Protein AF-A0AA50QVB7-F1 (afdb_monomer)

Nearest PDB structures (foldseek):
  7dhg-assembly1_C  TM=9.894E-01  e=3.846E-04  Homo sapiens
  7kdt-assembly1_A  TM=9.264E-01  e=2.521E-04  Homo sapiens
  3t5x-assembly1_A  TM=9.435E-01  e=8.684E-01  Homo sapiens
  4gq2-assembly1_M  TM=9.108E-01  e=2.021E+00  Schizosaccharomyces pombe
  1hz4-assembly1_A  TM=6.888E-01  e=5.306E+00  Escherichia coli

Radius of gyration: 20.95 Å; Cα contacts (8 Å, |Δi|>4): 67; chains: 1; bounding box: 45×68×35 Å

Secondary structure (DSSP, 8-state):
--------HHHHHHHHHHHHS-THHHHHHHHHHHH----------SSHHHHHHHHHHHHHHHHHHHHTT-HHHHHHHHHHHHHHS-TT-HHHHHHHHHHHHHHHHHH-

Solvent-accessible surface area (backbone atoms only — not comparable to full-atom values): 6256 Å² total; per-residue (Å²): 133,90,88,86,80,96,71,72,60,64,64,53,51,56,54,49,49,68,70,67,53,60,78,61,67,59,52,55,52,53,49,51,63,68,62,63,64,82,74,85,74,85,91,75,83,73,74,54,48,62,32,42,52,49,14,50,51,28,39,54,50,15,53,51,28,46,75,69,68,39,25,74,59,14,36,51,28,22,50,54,16,48,71,39,37,60,83,92,42,59,70,59,45,51,49,36,53,51,54,33,52,51,28,57,64,72,68,108

Structure (mmCIF, N/CA/C/O backbone):
data_AF-A0AA50QVB7-F1
#
_entry.id   AF-A0AA50QVB7-F1
#
loop_
_atom_site.group_PDB
_atom_site.id
_atom_site.type_symbol
_atom_site.label_atom_id
_atom_site.label_alt_id
_atom_site.label_comp_id
_atom_site.label_asym_id
_atom_site.label_entity_id
_atom_site.label_seq_id
_atom_site.pdbx_PDB_ins_code
_atom_site.Cartn_x
_atom_site.Cartn_y
_atom_site.Cartn_z
_atom_site.occupancy
_atom_site.B_iso_or_equiv
_atom_site.auth_seq_id
_atom_site.auth_comp_id
_atom_site.auth_asym_id
_atom_site.auth_atom_id
_atom_site.pdbx_PDB_model_num
ATOM 1 N N . HIS A 1 1 ? -29.875 58.323 10.526 1.00 41.09 1 HIS A N 1
ATOM 2 C CA . HIS A 1 1 ? -30.174 57.085 9.776 1.00 41.09 1 HIS A CA 1
ATOM 3 C C . HIS A 1 1 ? -28.888 56.672 9.066 1.00 41.09 1 HIS A C 1
ATOM 5 O O . HIS A 1 1 ? -28.518 57.326 8.108 1.00 41.09 1 HIS A O 1
ATOM 11 N N . LEU A 1 2 ? -27.989 55.889 9.676 1.00 56.59 2 LEU A N 1
ATOM 12 C CA . LEU A 1 2 ? -28.042 54.426 9.856 1.00 56.59 2 LEU A CA 1
ATOM 13 C C . LEU A 1 2 ? -28.575 53.713 8.612 1.00 56.59 2 LEU A C 1
ATOM 15 O O . LEU A 1 2 ? -29.785 53.713 8.439 1.00 56.59 2 LEU A O 1
ATOM 19 N N . LEU A 1 3 ? -27.684 53.139 7.793 1.00 52.69 3 LEU A N 1
ATOM 20 C CA . LEU A 1 3 ? -27.840 51.852 7.093 1.00 52.69 3 LEU A CA 1
ATOM 21 C C . LEU A 1 3 ? -26.698 51.662 6.078 1.00 52.69 3 LEU A C 1
ATOM 23 O O . LEU A 1 3 ? -26.585 52.403 5.109 1.00 52.69 3 LEU A O 1
ATOM 27 N N . GLY A 1 4 ? -25.867 50.646 6.312 1.00 50.88 4 GLY A N 1
ATOM 28 C CA . GLY A 1 4 ? -24.828 50.172 5.392 1.00 50.88 4 GLY A CA 1
ATOM 29 C C . GLY A 1 4 ? -23.601 49.697 6.175 1.00 50.88 4 GLY A C 1
ATOM 30 O O . GLY A 1 4 ? -22.980 50.495 6.857 1.00 50.88 4 GLY A O 1
ATOM 31 N N . ALA A 1 5 ? -23.190 48.432 6.183 1.00 54.06 5 ALA A N 1
ATOM 32 C CA . ALA A 1 5 ? -23.658 47.251 5.471 1.00 54.06 5 ALA A CA 1
ATOM 33 C C . ALA A 1 5 ? -23.246 45.992 6.275 1.00 54.06 5 ALA A C 1
ATOM 35 O O . ALA A 1 5 ? -22.122 45.945 6.783 1.00 54.06 5 ALA A O 1
ATOM 36 N N . PRO A 1 6 ? -24.095 44.955 6.400 1.00 58.56 6 PRO A N 1
ATOM 37 C CA . PRO A 1 6 ? -23.728 43.701 7.050 1.00 58.56 6 PRO A CA 1
ATOM 38 C C . PRO A 1 6 ? -23.074 42.758 6.030 1.00 58.56 6 PRO A C 1
ATOM 40 O O . PRO A 1 6 ? -23.745 41.923 5.437 1.00 58.56 6 PRO A O 1
ATOM 43 N N . LEU A 1 7 ? -21.766 42.887 5.791 1.00 54.50 7 LEU A N 1
ATOM 44 C CA . LEU A 1 7 ? -21.039 42.004 4.856 1.00 54.50 7 LEU A CA 1
ATOM 45 C C . LEU A 1 7 ? -19.695 41.485 5.403 1.00 54.50 7 LEU A C 1
ATOM 47 O O . LEU A 1 7 ? -18.861 40.998 4.649 1.00 54.50 7 LEU A O 1
ATOM 51 N N . ALA A 1 8 ? -19.483 41.519 6.722 1.00 58.09 8 ALA A N 1
ATOM 52 C CA . ALA A 1 8 ? -18.242 41.030 7.340 1.00 58.09 8 ALA A CA 1
ATOM 53 C C . ALA A 1 8 ? -18.255 39.531 7.722 1.00 58.09 8 ALA A C 1
ATOM 55 O O . ALA A 1 8 ? -17.251 39.011 8.202 1.00 58.09 8 ALA A O 1
ATOM 56 N N . ILE A 1 9 ? -19.363 38.809 7.510 1.00 60.72 9 ILE A N 1
ATOM 57 C CA . ILE A 1 9 ? -19.484 37.401 7.941 1.00 60.72 9 ILE A CA 1
ATOM 58 C C . ILE A 1 9 ? -18.826 36.436 6.935 1.00 60.72 9 ILE A C 1
ATOM 60 O O . ILE A 1 9 ? -18.277 35.408 7.328 1.00 60.72 9 ILE A O 1
ATOM 64 N N . GLY A 1 10 ? -18.801 36.784 5.642 1.00 61.47 10 GLY A N 1
ATOM 65 C CA . GLY A 1 10 ? -18.295 35.896 4.586 1.00 61.47 10 GLY A CA 1
ATOM 66 C C . GLY A 1 10 ? -16.799 35.580 4.699 1.00 61.47 10 GLY A C 1
ATOM 6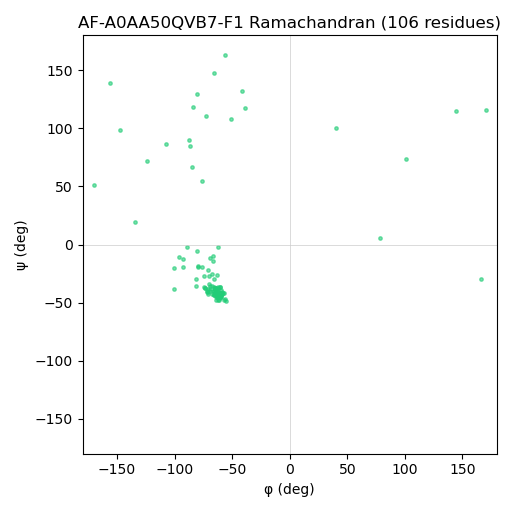7 O O . GLY A 1 10 ? -16.400 34.426 4.550 1.00 61.47 10 GLY A O 1
ATOM 68 N N . LEU A 1 11 ? -15.972 36.578 5.030 1.00 64.31 11 LEU A N 1
ATOM 69 C CA . LEU A 1 11 ? -14.525 36.389 5.204 1.00 64.31 11 LEU A CA 1
ATOM 70 C C . LEU A 1 11 ? -14.197 35.595 6.477 1.00 64.31 11 LEU A C 1
ATOM 72 O O . LEU A 1 11 ? -13.324 34.729 6.450 1.00 64.31 11 LEU A O 1
ATOM 76 N N . GLY A 1 12 ? -14.936 35.830 7.567 1.00 62.56 12 GLY A N 1
ATOM 77 C CA . GLY A 1 12 ? -14.795 35.061 8.806 1.00 62.56 12 GLY A CA 1
ATOM 78 C C . GLY A 1 12 ? -15.167 33.588 8.622 1.00 62.56 12 GLY A C 1
ATOM 79 O O . GLY A 1 12 ? -14.449 32.711 9.095 1.00 62.56 12 GLY A O 1
ATOM 80 N N . TYR A 1 13 ? -16.231 33.303 7.866 1.00 65.62 13 TYR A N 1
ATOM 81 C CA . TYR A 1 13 ? -16.634 31.934 7.534 1.00 65.62 13 TYR A CA 1
ATOM 82 C C . TYR A 1 13 ? -15.605 31.223 6.643 1.00 65.62 13 TYR A C 1
ATOM 84 O O . TYR A 1 13 ? -15.291 30.058 6.881 1.00 65.62 13 TYR A O 1
ATOM 92 N N . LEU A 1 14 ? -15.013 31.924 5.666 1.00 64.19 14 LEU A N 1
ATOM 93 C CA . LEU A 1 14 ? -13.945 31.364 4.830 1.00 64.19 14 LEU A CA 1
ATOM 94 C C . LEU A 1 14 ? -12.685 31.042 5.655 1.00 64.19 14 LEU A C 1
ATOM 96 O O . LEU A 1 14 ? -12.049 30.011 5.440 1.00 64.19 14 LEU A O 1
ATOM 100 N N . TYR A 1 15 ? -12.363 31.893 6.635 1.00 64.12 15 TYR A N 1
ATOM 101 C CA . TYR A 1 15 ? -11.239 31.699 7.551 1.00 64.12 15 TYR A CA 1
ATOM 102 C C . TYR A 1 15 ? -11.483 30.558 8.555 1.00 64.12 15 TYR A C 1
ATOM 104 O O . TYR A 1 15 ? -10.583 29.751 8.790 1.00 64.12 15 TYR A O 1
ATOM 112 N N . LEU A 1 16 ? -12.700 30.428 9.104 1.00 66.12 16 LEU A N 1
ATOM 113 C CA . LEU A 1 16 ? -13.057 29.303 9.978 1.00 66.12 16 LEU A CA 1
ATOM 114 C C . LEU A 1 16 ? -13.145 27.975 9.218 1.00 66.12 16 LEU A C 1
ATOM 116 O O . LEU A 1 16 ? -12.685 26.964 9.744 1.00 66.12 16 LEU A O 1
ATOM 120 N N . ARG A 1 17 ? -13.664 27.961 7.982 1.00 60.81 17 ARG A N 1
ATOM 121 C CA . ARG A 1 17 ? -13.691 26.749 7.146 1.00 60.81 17 ARG A CA 1
ATOM 122 C C . ARG A 1 17 ? -12.282 26.214 6.905 1.00 60.81 17 ARG A C 1
ATOM 124 O O . ARG A 1 17 ? -12.050 25.026 7.061 1.00 60.81 17 ARG A O 1
ATOM 131 N N . ASN A 1 18 ? -11.319 27.098 6.657 1.00 58.44 18 ASN A N 1
ATOM 132 C CA . ASN A 1 18 ? -9.916 26.722 6.484 1.00 58.44 18 ASN A CA 1
ATOM 133 C C . ASN A 1 18 ? -9.233 26.227 7.784 1.00 58.44 18 ASN A C 1
AT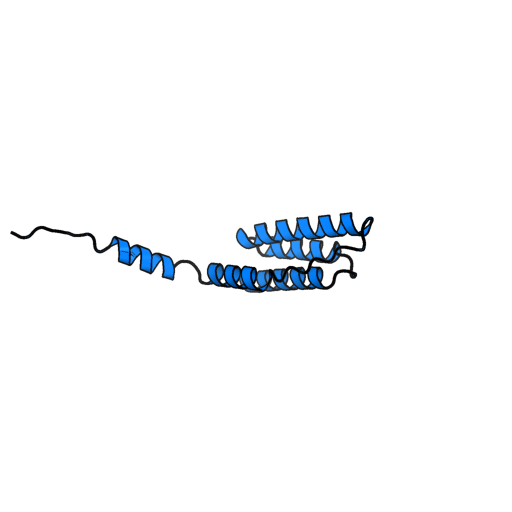OM 135 O O . ASN A 1 18 ? -8.123 25.705 7.718 1.00 58.44 18 ASN A O 1
ATOM 139 N N . ARG A 1 19 ? -9.861 26.402 8.961 1.00 54.31 19 ARG A N 1
ATOM 140 C CA . ARG A 1 19 ? -9.387 25.874 10.258 1.00 54.31 19 ARG A CA 1
ATOM 141 C C . ARG A 1 19 ? -10.116 24.591 10.688 1.00 54.31 19 ARG A C 1
ATOM 143 O O . ARG A 1 19 ? -9.579 23.865 11.516 1.00 54.31 19 ARG A O 1
ATOM 150 N N . PHE A 1 20 ? -11.302 24.326 10.136 1.00 49.72 20 PHE A N 1
ATOM 151 C CA . PHE A 1 20 ? -12.061 23.082 10.327 1.00 49.72 20 PHE A CA 1
ATOM 152 C C . PHE A 1 20 ? -11.790 22.027 9.252 1.00 49.72 20 PHE A C 1
ATOM 154 O O . PHE A 1 20 ? -12.188 20.883 9.425 1.00 49.72 20 PHE A O 1
ATOM 161 N N . GLU A 1 21 ? -11.130 22.391 8.152 1.00 46.47 21 GLU A N 1
ATOM 162 C CA . GLU A 1 21 ? -10.692 21.419 7.159 1.00 46.47 21 GLU A CA 1
ATOM 163 C C . GLU A 1 21 ? -9.517 20.628 7.740 1.00 46.47 21 GLU A C 1
ATOM 165 O O . GLU A 1 21 ? -8.443 21.177 8.000 1.00 46.47 21 GLU A O 1
ATOM 170 N N . ASP A 1 22 ? -9.781 19.353 8.015 1.00 45.69 22 ASP A N 1
ATOM 171 C CA . ASP A 1 22 ? -8.938 18.443 8.775 1.00 45.69 22 ASP A CA 1
ATOM 172 C C . ASP A 1 22 ? -7.442 18.577 8.425 1.00 45.69 22 ASP A C 1
ATOM 174 O O . ASP A 1 22 ? -7.063 18.532 7.243 1.00 45.69 22 ASP A O 1
ATOM 178 N N . PRO A 1 23 ? -6.548 18.674 9.431 1.00 44.84 23 PRO A N 1
ATOM 179 C CA . PRO A 1 23 ? -5.104 18.844 9.236 1.00 44.84 23 PRO A CA 1
ATOM 180 C C . PRO A 1 23 ? -4.424 17.676 8.493 1.00 44.84 23 PRO A C 1
ATOM 182 O O . PRO A 1 23 ? -3.229 17.735 8.195 1.00 44.84 23 PRO A O 1
ATOM 185 N N . GLU A 1 24 ? -5.167 16.627 8.143 1.00 47.81 24 GLU A N 1
ATOM 186 C CA . GLU A 1 24 ? -4.690 15.501 7.348 1.00 47.81 24 GLU A CA 1
ATOM 187 C C . GLU A 1 24 ? -4.517 15.816 5.865 1.00 47.81 24 GLU A C 1
ATOM 189 O O . GLU A 1 24 ? -3.542 15.358 5.269 1.00 47.81 24 GLU A O 1
ATOM 194 N N . LYS A 1 25 ? -5.397 16.633 5.263 1.00 46.31 25 LYS A N 1
ATOM 195 C CA . LYS A 1 25 ? -5.355 16.902 3.811 1.00 46.31 25 LYS A CA 1
ATOM 196 C C . LYS A 1 25 ? -4.149 17.745 3.389 1.00 46.31 25 LYS A C 1
ATOM 198 O O . LYS A 1 25 ? -3.667 17.607 2.266 1.00 46.31 25 LYS A O 1
ATOM 203 N N . LYS A 1 26 ? -3.611 18.578 4.287 1.00 43.25 26 LYS A N 1
ATOM 204 C CA . LYS A 1 26 ? -2.437 19.420 3.998 1.00 43.25 26 LYS A CA 1
ATOM 205 C C . LYS A 1 26 ? -1.111 18.666 4.131 1.00 43.25 26 LYS A C 1
ATOM 207 O O . LYS A 1 26 ? -0.219 18.880 3.314 1.00 43.25 26 LYS A O 1
ATOM 212 N N . LYS A 1 27 ? -0.997 17.730 5.083 1.00 42.25 27 LYS A N 1
ATOM 213 C CA . LYS A 1 27 ? 0.206 16.888 5.221 1.00 42.25 27 LYS A CA 1
ATOM 214 C C . LYS A 1 27 ? 0.357 15.903 4.065 1.00 42.25 27 LYS A C 1
ATOM 216 O O . LYS A 1 27 ? 1.460 15.749 3.554 1.00 42.25 27 LYS A O 1
ATOM 221 N N . VAL A 1 28 ? -0.733 15.298 3.586 1.00 46.81 28 VAL A N 1
ATOM 222 C CA . VAL A 1 28 ? -0.662 14.406 2.413 1.00 46.81 28 VAL A CA 1
ATOM 223 C C . VAL A 1 28 ? -0.271 15.143 1.134 1.00 46.81 28 VAL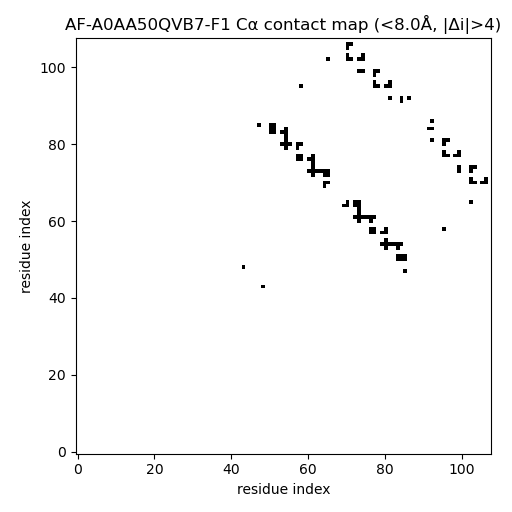 A C 1
ATOM 225 O O . VAL A 1 28 ? 0.380 14.538 0.295 1.00 46.81 28 VAL A O 1
ATOM 228 N N . ALA A 1 29 ? -0.596 16.433 0.984 1.00 45.88 29 ALA A N 1
ATOM 229 C CA . ALA A 1 29 ? -0.183 17.234 -0.171 1.00 45.88 29 ALA A CA 1
ATOM 230 C C . ALA A 1 29 ? 1.313 17.600 -0.136 1.00 45.88 29 ALA A C 1
ATOM 232 O O . ALA A 1 29 ? 1.978 17.554 -1.169 1.00 45.88 29 ALA A O 1
ATOM 233 N N . GLU A 1 30 ? 1.861 17.888 1.048 1.00 47.19 30 GLU A N 1
ATOM 234 C CA . GLU A 1 30 ? 3.293 18.156 1.220 1.00 47.19 30 GLU A CA 1
ATOM 235 C C . GLU A 1 30 ? 4.138 16.870 1.124 1.00 47.19 30 GLU A C 1
ATOM 237 O O . GLU A 1 30 ? 5.185 16.876 0.478 1.00 47.19 30 GLU A O 1
ATOM 242 N N . LEU A 1 31 ? 3.648 15.731 1.641 1.00 48.00 31 LEU A N 1
ATOM 243 C CA . LEU A 1 31 ? 4.264 14.420 1.385 1.00 48.00 31 LEU A CA 1
ATOM 244 C C . LEU A 1 31 ? 4.164 14.017 -0.093 1.00 48.00 31 LEU A C 1
ATOM 246 O O . LEU A 1 31 ? 5.118 13.464 -0.627 1.00 48.00 31 LEU A O 1
ATOM 250 N N . LYS A 1 32 ? 3.068 14.341 -0.795 1.00 49.03 32 LYS A N 1
ATOM 251 C CA . LYS A 1 32 ? 2.978 14.113 -2.248 1.00 49.03 32 LYS A CA 1
ATOM 252 C C . LYS A 1 32 ? 4.024 14.928 -3.006 1.00 49.03 32 LYS A C 1
ATOM 254 O O . LYS A 1 32 ? 4.617 14.397 -3.931 1.00 49.03 32 LYS A O 1
ATOM 259 N N . ALA A 1 33 ? 4.273 16.172 -2.594 1.00 44.12 33 ALA A N 1
ATOM 260 C CA . ALA A 1 33 ? 5.268 17.046 -3.216 1.00 44.12 33 ALA A CA 1
ATOM 261 C C . ALA A 1 33 ? 6.719 16.659 -2.873 1.00 44.12 33 ALA A C 1
ATOM 263 O O . ALA A 1 33 ? 7.624 16.921 -3.660 1.00 44.12 33 ALA A O 1
ATOM 264 N N . LYS A 1 34 ? 6.951 16.019 -1.718 1.00 44.34 34 LYS A N 1
ATOM 265 C CA . LYS A 1 34 ? 8.287 15.575 -1.290 1.00 44.34 34 LYS A CA 1
ATOM 266 C C . LYS A 1 34 ? 8.625 14.133 -1.693 1.00 44.34 34 LYS A C 1
ATOM 268 O O . LYS A 1 34 ? 9.800 13.791 -1.744 1.00 44.34 34 LYS A O 1
ATOM 273 N N . THR A 1 35 ? 7.628 13.306 -2.015 1.00 47.28 35 THR A N 1
ATOM 274 C CA . THR A 1 35 ? 7.809 11.930 -2.521 1.00 47.28 35 THR A CA 1
ATOM 275 C C . THR A 1 35 ? 7.760 11.850 -4.052 1.00 47.28 35 THR A C 1
ATOM 277 O O . THR A 1 35 ? 8.183 10.848 -4.619 1.00 47.28 35 THR A O 1
ATOM 280 N N . THR A 1 36 ? 7.365 12.916 -4.758 1.00 42.97 36 THR A N 1
ATOM 281 C CA . THR A 1 36 ? 7.670 13.093 -6.192 1.00 42.97 36 THR A CA 1
ATOM 282 C C . THR A 1 36 ? 9.129 13.508 -6.388 1.00 42.97 36 THR A C 1
ATOM 284 O O . THR A 1 36 ? 9.427 14.533 -6.994 1.00 42.97 36 THR A O 1
ATOM 287 N N . ILE A 1 37 ? 10.055 12.718 -5.848 1.00 45.19 37 ILE A N 1
ATOM 288 C CA . ILE A 1 37 ? 11.384 12.604 -6.435 1.00 45.19 37 ILE A CA 1
ATOM 289 C C . ILE A 1 37 ? 11.211 11.489 -7.454 1.00 45.19 37 ILE A C 1
ATOM 291 O O . ILE A 1 37 ? 11.277 10.308 -7.119 1.00 45.19 37 ILE A O 1
ATOM 295 N N . SER A 1 38 ? 10.844 11.885 -8.670 1.00 50.06 38 SER A N 1
ATOM 296 C CA . SER A 1 38 ? 10.853 11.017 -9.837 1.00 50.06 38 SER A CA 1
ATOM 297 C C . SER A 1 38 ? 12.226 10.360 -9.929 1.00 50.06 38 SER A C 1
ATOM 299 O O . SER A 1 38 ? 13.219 11.021 -10.220 1.00 50.06 38 SER A O 1
ATOM 301 N N . LEU A 1 39 ? 12.280 9.070 -9.624 1.00 47.44 39 LEU A N 1
ATOM 302 C CA . LEU A 1 39 ? 13.325 8.190 -10.110 1.00 47.44 39 LEU A CA 1
ATOM 303 C C . LEU A 1 39 ? 12.661 7.300 -11.151 1.00 47.44 39 LEU A C 1
ATOM 305 O O . LEU A 1 39 ? 12.135 6.228 -10.856 1.00 47.44 39 LEU A O 1
ATOM 309 N N . ASP A 1 40 ? 12.637 7.834 -12.369 1.00 55.47 40 ASP A N 1
ATOM 310 C CA . ASP A 1 40 ? 12.793 7.061 -13.587 1.00 55.47 40 ASP A CA 1
ATOM 311 C C . ASP A 1 40 ? 13.853 5.978 -13.354 1.00 55.47 40 ASP A C 1
ATOM 313 O O . ASP A 1 40 ? 15.010 6.284 -13.067 1.00 55.47 40 ASP A O 1
ATOM 317 N N . ASN A 1 41 ? 13.461 4.712 -13.454 1.00 51.28 41 ASN A N 1
ATOM 318 C CA . ASN A 1 41 ? 14.390 3.688 -13.897 1.00 51.28 41 ASN A CA 1
ATOM 319 C C . ASN A 1 41 ? 13.601 2.628 -14.666 1.00 51.28 41 ASN A C 1
ATOM 321 O O . ASN A 1 41 ? 12.906 1.775 -14.102 1.00 51.28 41 ASN A O 1
ATOM 325 N N . GLU A 1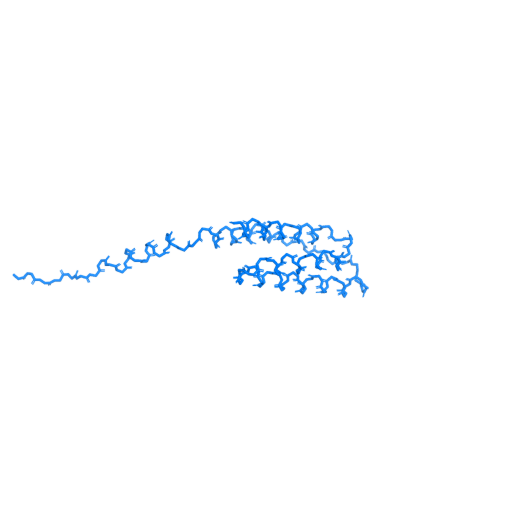 42 ? 13.663 2.786 -15.985 1.00 57.66 42 GL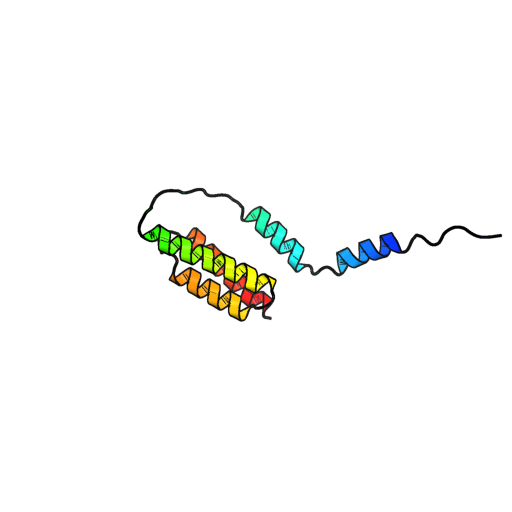U A N 1
ATOM 326 C CA . GLU A 1 42 ? 13.498 1.713 -16.953 1.00 57.66 42 GLU A CA 1
ATOM 327 C C . GLU A 1 42 ? 14.523 0.596 -16.660 1.00 57.66 42 GLU A C 1
ATOM 329 O O . GLU A 1 42 ? 15.512 0.838 -15.971 1.00 57.66 42 GLU A O 1
ATOM 334 N N . ASP A 1 43 ? 14.296 -0.595 -17.223 1.00 47.16 43 ASP A N 1
ATOM 335 C CA . ASP A 1 43 ? 15.230 -1.741 -17.276 1.00 47.16 43 ASP A CA 1
ATOM 336 C C . ASP A 1 43 ? 15.012 -2.886 -16.260 1.00 47.16 43 ASP A C 1
ATOM 338 O O . ASP A 1 43 ? 15.761 -3.066 -15.310 1.00 47.16 43 ASP A O 1
ATOM 342 N N . SER A 1 44 ? 13.964 -3.695 -16.476 1.00 46.69 44 SER A N 1
ATOM 343 C CA . SER A 1 44 ? 13.995 -5.171 -16.304 1.00 46.69 44 SER A CA 1
ATOM 344 C C . SER A 1 44 ? 12.695 -5.768 -16.873 1.00 46.69 44 SER A C 1
ATOM 346 O O . SER A 1 44 ? 11.901 -6.431 -16.202 1.00 46.69 44 SER A O 1
ATOM 348 N N . ALA A 1 45 ? 12.387 -5.385 -18.112 1.00 52.78 45 ALA A N 1
ATOM 349 C CA . ALA A 1 45 ? 11.086 -5.526 -18.754 1.00 52.78 45 ALA A CA 1
ATOM 350 C C . ALA A 1 45 ? 10.889 -6.920 -19.377 1.00 52.78 45 ALA A C 1
ATOM 352 O O . ALA A 1 45 ? 11.629 -7.312 -20.278 1.00 52.78 45 ALA A O 1
ATOM 353 N N . LYS A 1 46 ? 9.881 -7.664 -18.897 1.00 48.56 46 LYS A N 1
ATOM 354 C CA . LYS A 1 46 ? 8.851 -8.355 -19.719 1.00 48.56 46 LYS A CA 1
ATOM 355 C C . LYS A 1 46 ? 8.035 -9.384 -18.933 1.00 48.56 46 LYS A C 1
ATOM 357 O O . LYS A 1 46 ? 6.872 -9.592 -19.254 1.00 48.56 46 LYS A O 1
ATOM 362 N N . ALA A 1 47 ? 8.598 -10.009 -17.897 1.00 50.59 47 ALA A N 1
ATOM 363 C CA . ALA A 1 47 ? 7.853 -10.921 -17.009 1.00 50.59 47 ALA A CA 1
ATOM 364 C C . ALA A 1 47 ? 7.451 -10.242 -15.689 1.00 50.59 47 ALA A C 1
ATOM 366 O O . ALA A 1 47 ? 6.333 -10.410 -15.204 1.00 50.59 47 ALA A O 1
ATOM 367 N N . SER A 1 48 ? 8.344 -9.408 -15.152 1.00 56.00 48 SER A N 1
ATOM 368 C CA . SER A 1 48 ? 8.106 -8.558 -13.980 1.00 56.00 48 SER A CA 1
ATOM 369 C C . SER A 1 48 ? 7.074 -7.460 -14.261 1.00 56.00 48 SER A C 1
ATOM 371 O O . SER A 1 48 ? 6.386 -7.017 -13.354 1.00 56.00 48 SER A O 1
ATOM 373 N N . GLU A 1 49 ? 6.918 -7.056 -15.520 1.00 62.28 49 GLU A N 1
ATOM 374 C CA . GLU A 1 49 ? 6.105 -5.911 -15.932 1.00 62.28 49 GLU A CA 1
ATOM 375 C C . GLU A 1 49 ? 4.612 -6.121 -15.646 1.00 62.28 49 GLU A C 1
ATOM 377 O O . GLU A 1 49 ? 3.941 -5.219 -15.153 1.00 62.28 49 GLU A O 1
ATOM 382 N N . SER A 1 50 ? 4.106 -7.349 -15.822 1.00 73.62 50 SER A N 1
ATOM 383 C CA . SER A 1 50 ? 2.732 -7.695 -15.435 1.00 73.62 50 SER A CA 1
ATOM 384 C C . SER A 1 50 ? 2.532 -7.715 -13.916 1.00 73.62 50 SER A C 1
ATOM 386 O O . SER A 1 50 ? 1.453 -7.357 -13.439 1.00 73.62 50 SER A O 1
ATOM 388 N N . ALA A 1 51 ? 3.544 -8.142 -13.159 1.00 81.44 51 ALA A N 1
ATOM 389 C CA . ALA A 1 51 ? 3.494 -8.183 -11.700 1.00 81.44 51 ALA A CA 1
ATOM 390 C C . ALA A 1 51 ? 3.566 -6.763 -11.110 1.00 81.44 51 ALA A C 1
ATOM 392 O O . ALA A 1 51 ? 2.787 -6.412 -10.225 1.00 81.44 51 ALA A O 1
ATOM 393 N N . ILE A 1 52 ? 4.415 -5.913 -11.691 1.00 82.06 52 ILE A N 1
ATOM 394 C CA . ILE A 1 52 ? 4.545 -4.492 -11.361 1.00 82.06 52 ILE A CA 1
ATOM 395 C C . ILE A 1 52 ? 3.253 -3.743 -11.698 1.00 82.06 52 ILE A C 1
ATOM 397 O O . ILE A 1 52 ? 2.737 -3.022 -10.848 1.00 82.06 52 ILE A O 1
ATOM 401 N N . ASP A 1 53 ? 2.680 -3.940 -12.888 1.00 85.19 53 ASP A N 1
ATOM 402 C CA . ASP A 1 53 ? 1.393 -3.338 -13.259 1.00 85.19 53 ASP A CA 1
ATOM 403 C C . ASP A 1 53 ? 0.279 -3.752 -12.284 1.00 85.19 53 ASP A C 1
ATOM 405 O O . ASP A 1 53 ? -0.496 -2.911 -11.817 1.00 85.19 53 ASP A O 1
ATOM 409 N N . ARG A 1 54 ? 0.242 -5.031 -11.887 1.00 87.50 54 ARG A N 1
ATOM 410 C CA . ARG A 1 54 ? -0.695 -5.519 -10.869 1.00 87.50 54 ARG A CA 1
ATOM 411 C C . ARG A 1 54 ? -0.471 -4.835 -9.516 1.00 87.50 54 ARG A C 1
ATOM 413 O O . ARG A 1 54 ? -1.438 -4.339 -8.938 1.00 87.50 54 ARG A O 1
ATOM 420 N N . ALA A 1 55 ? 0.769 -4.751 -9.038 1.00 87.62 55 ALA A N 1
ATOM 421 C CA . ALA A 1 55 ? 1.108 -4.082 -7.783 1.00 87.62 55 ALA A CA 1
ATOM 422 C C . ALA A 1 55 ? 0.732 -2.587 -7.806 1.00 87.62 55 ALA A C 1
ATOM 424 O O . ALA A 1 55 ? 0.140 -2.069 -6.858 1.00 87.62 55 ALA A O 1
ATOM 425 N N . MET A 1 56 ? 0.977 -1.896 -8.921 1.00 85.69 56 MET A N 1
ATOM 426 C CA . MET A 1 56 ? 0.614 -0.488 -9.105 1.00 85.69 56 MET A CA 1
ATOM 427 C C . MET A 1 56 ? -0.902 -0.271 -9.138 1.00 85.69 56 MET A C 1
ATOM 429 O O . MET A 1 56 ? -1.404 0.682 -8.534 1.00 85.69 56 MET A O 1
ATOM 433 N N . LYS A 1 57 ? -1.657 -1.168 -9.784 1.00 89.31 57 LYS A N 1
ATOM 434 C CA . LYS A 1 57 ? -3.129 -1.148 -9.766 1.00 89.31 57 LYS A CA 1
ATOM 435 C C . LYS A 1 57 ? -3.679 -1.337 -8.356 1.00 89.31 57 LYS A C 1
ATOM 437 O O . LYS A 1 57 ? -4.574 -0.587 -7.956 1.00 89.31 57 LYS A O 1
ATOM 442 N N . LEU A 1 58 ? -3.126 -2.289 -7.603 1.00 91.19 58 LEU A N 1
ATOM 443 C CA . LEU A 1 58 ? -3.496 -2.559 -6.212 1.00 91.19 58 LEU A CA 1
ATOM 444 C C . LEU A 1 58 ? -3.181 -1.366 -5.310 1.00 91.19 58 LEU A C 1
ATOM 446 O O . LEU A 1 58 ? -4.061 -0.907 -4.588 1.00 91.19 58 LEU A O 1
ATOM 450 N N . LYS A 1 59 ? -1.995 -0.762 -5.443 1.00 87.25 59 LYS A N 1
ATOM 451 C CA . LYS A 1 59 ? -1.648 0.498 -4.769 1.00 87.25 59 LYS A CA 1
ATOM 452 C C . LYS A 1 59 ? -2.647 1.607 -5.098 1.00 87.25 59 LYS A C 1
ATOM 454 O O . LYS A 1 59 ? -3.135 2.288 -4.204 1.00 87.25 59 LYS A O 1
ATOM 459 N N . GLY A 1 60 ? -2.994 1.783 -6.372 1.00 86.62 60 GLY A 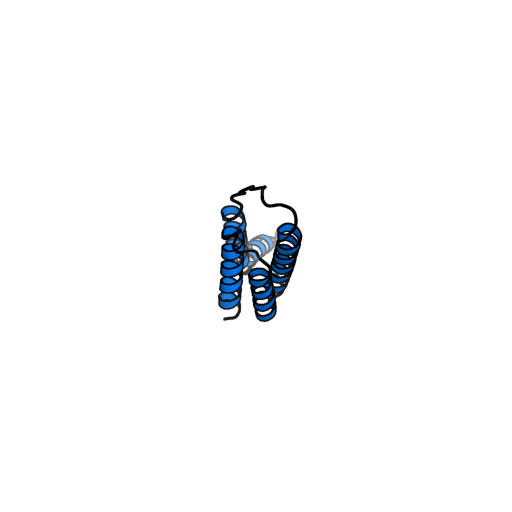N 1
ATOM 460 C CA . GLY A 1 60 ? -3.994 2.766 -6.788 1.00 86.62 60 GLY A CA 1
ATOM 461 C C . GLY A 1 60 ? -5.370 2.512 -6.162 1.00 86.62 60 GLY A C 1
ATOM 462 O O . GLY A 1 60 ? -6.048 3.458 -5.761 1.00 86.62 60 GLY A O 1
ATOM 463 N N . ALA A 1 61 ? -5.780 1.247 -6.045 1.00 91.19 61 ALA A N 1
ATOM 464 C CA . ALA A 1 61 ? -7.002 0.859 -5.348 1.00 91.19 61 ALA A CA 1
ATOM 465 C C . ALA A 1 61 ? -6.915 1.121 -3.834 1.00 91.19 61 ALA A C 1
ATOM 467 O O . ALA A 1 61 ? -7.859 1.674 -3.272 1.00 91.19 61 ALA A O 1
ATOM 468 N N . GLY A 1 62 ? -5.780 0.808 -3.203 1.00 91.81 62 GLY A N 1
ATOM 469 C CA . GLY A 1 62 ? -5.502 1.084 -1.793 1.00 91.81 62 GLY A CA 1
ATOM 470 C C . GLY A 1 62 ? -5.561 2.577 -1.479 1.00 91.81 62 GLY A C 1
ATOM 471 O O . GLY A 1 62 ? -6.229 2.974 -0.530 1.00 91.81 62 GLY A O 1
ATOM 472 N N . ASN A 1 63 ? -4.985 3.424 -2.337 1.00 87.88 63 ASN A N 1
ATOM 473 C CA . ASN A 1 63 ? -5.079 4.879 -2.207 1.00 87.88 63 ASN A CA 1
ATOM 474 C C . ASN A 1 63 ? -6.539 5.361 -2.266 1.00 87.88 63 ASN A C 1
ATOM 476 O O . ASN A 1 63 ? -6.930 6.237 -1.498 1.00 87.88 63 ASN A O 1
ATOM 480 N N . ARG A 1 64 ? -7.361 4.798 -3.166 1.00 91.62 64 ARG A N 1
ATOM 481 C CA . ARG A 1 64 ? -8.792 5.140 -3.242 1.00 91.62 64 ARG A CA 1
ATOM 482 C C . ARG A 1 64 ? -9.537 4.727 -1.974 1.00 91.62 64 ARG A C 1
ATOM 484 O O . ARG A 1 64 ? -10.294 5.536 -1.453 1.00 91.62 64 ARG A O 1
ATOM 491 N N . ALA A 1 65 ? -9.296 3.516 -1.471 1.00 89.44 65 ALA A N 1
ATOM 492 C CA . ALA A 1 65 ? -9.900 3.029 -0.230 1.00 89.44 65 ALA A CA 1
ATOM 493 C C . ALA A 1 65 ? -9.465 3.865 0.987 1.00 89.44 65 ALA A C 1
ATOM 495 O O . ALA A 1 65 ? -10.301 4.246 1.799 1.00 89.44 65 ALA A O 1
ATOM 496 N N . PHE A 1 66 ? -8.186 4.245 1.058 1.00 88.75 66 PHE A N 1
ATOM 497 C CA . PHE A 1 66 ? -7.652 5.124 2.099 1.00 88.75 66 PHE A CA 1
ATOM 498 C C . PHE A 1 66 ? -8.347 6.490 2.097 1.00 88.75 66 PHE A C 1
ATOM 500 O O . PHE A 1 66 ? -8.768 6.976 3.140 1.00 88.75 66 PHE A O 1
ATOM 507 N N . HIS A 1 67 ? -8.538 7.095 0.921 1.00 86.06 67 HIS A N 1
ATOM 508 C CA . HIS A 1 67 ? -9.272 8.358 0.806 1.00 86.06 67 HIS A CA 1
ATOM 509 C C . HIS A 1 67 ? -10.781 8.226 1.052 1.00 86.06 67 HIS A C 1
ATOM 511 O O . HIS A 1 67 ? -11.421 9.223 1.377 1.00 86.06 67 HIS A O 1
ATOM 517 N N . ALA A 1 68 ? -11.344 7.025 0.903 1.00 88.12 68 ALA A N 1
ATOM 518 C CA . ALA A 1 68 ? -12.732 6.725 1.244 1.00 88.12 68 ALA A CA 1
ATOM 519 C C . ALA A 1 68 ? -12.944 6.468 2.750 1.00 88.12 68 ALA A C 1
ATOM 521 O O . ALA A 1 68 ? -14.084 6.301 3.172 1.00 88.12 68 ALA A O 1
ATOM 522 N N . GLY A 1 69 ? -11.874 6.431 3.557 1.00 87.69 69 GLY A N 1
ATOM 523 C CA . GLY A 1 69 ? -11.931 6.069 4.978 1.00 87.69 69 GLY A CA 1
ATOM 524 C C . GLY A 1 69 ? -12.039 4.559 5.233 1.00 87.69 69 GLY A C 1
ATOM 525 O O . GLY A 1 69 ? -12.179 4.130 6.373 1.00 87.69 69 GLY A O 1
ATOM 526 N N . GLU A 1 70 ? -11.954 3.728 4.189 1.00 92.06 70 GLU A N 1
ATOM 527 C CA . GLU A 1 70 ? -11.965 2.264 4.285 1.00 92.06 70 GLU A CA 1
ATOM 528 C C . GLU A 1 70 ? -10.540 1.736 4.558 1.00 92.06 70 GLU A C 1
ATOM 530 O O . GLU A 1 70 ? -9.921 1.086 3.707 1.00 92.06 70 GLU A O 1
ATOM 535 N N . TYR A 1 71 ? -9.987 2.030 5.738 1.00 90.62 71 TYR A N 1
ATOM 536 C CA . TYR A 1 71 ? -8.578 1.744 6.048 1.00 90.62 71 TYR A CA 1
ATOM 537 C C . TYR A 1 71 ? -8.241 0.248 6.086 1.00 90.62 71 TYR A C 1
ATOM 539 O O . TYR A 1 71 ? -7.208 -0.150 5.553 1.00 90.62 71 TYR A O 1
ATOM 547 N N . ASP A 1 72 ? -9.114 -0.609 6.623 1.00 92.38 72 ASP A N 1
ATOM 548 C CA . ASP A 1 72 ? -8.895 -2.067 6.644 1.00 92.38 72 ASP A CA 1
ATOM 549 C C . ASP A 1 72 ? -8.804 -2.674 5.236 1.00 92.38 72 ASP A C 1
ATOM 551 O O . ASP A 1 72 ? -7.979 -3.552 4.953 1.00 92.38 72 ASP A O 1
ATOM 555 N N . LYS A 1 73 ? -9.611 -2.150 4.310 1.00 93.75 73 LYS A N 1
ATOM 556 C CA . LYS A 1 73 ? -9.570 -2.547 2.902 1.00 93.75 73 LYS A CA 1
ATOM 557 C C . LYS A 1 73 ? -8.325 -2.007 2.212 1.00 93.75 73 LYS A C 1
ATOM 559 O O . LYS A 1 73 ? -7.697 -2.730 1.444 1.00 93.75 73 LYS A O 1
ATOM 564 N N . ALA A 1 74 ? -7.934 -0.768 2.512 1.00 92.62 74 ALA A N 1
ATOM 565 C CA . ALA A 1 74 ? -6.694 -0.190 2.008 1.00 92.62 74 ALA A CA 1
ATOM 566 C C . ALA A 1 74 ? -5.469 -1.013 2.443 1.00 92.62 74 ALA A C 1
ATOM 568 O O . ALA A 1 74 ? -4.625 -1.327 1.608 1.00 92.62 74 ALA A O 1
ATOM 569 N N . ILE A 1 75 ? -5.408 -1.435 3.711 1.00 93.62 75 ILE A N 1
ATOM 570 C CA . ILE A 1 75 ? -4.350 -2.306 4.251 1.00 93.62 75 ILE A CA 1
ATOM 571 C C . ILE A 1 75 ? -4.264 -3.614 3.467 1.00 93.62 75 ILE A C 1
ATOM 573 O O . ILE A 1 75 ? -3.170 -4.014 3.070 1.00 93.62 75 ILE A O 1
ATOM 577 N N . SER A 1 76 ? -5.408 -4.257 3.223 1.00 95.19 76 SER A N 1
ATOM 578 C CA . SER A 1 76 ? -5.473 -5.513 2.468 1.00 95.19 76 SER A CA 1
ATOM 579 C C . SER A 1 76 ? -4.932 -5.331 1.046 1.00 95.19 76 SER A C 1
ATOM 581 O O . SER A 1 76 ? -4.042 -6.065 0.628 1.00 95.19 76 SER A O 1
ATOM 583 N N . LEU A 1 77 ? -5.352 -4.265 0.358 1.00 94.19 77 LEU A N 1
ATOM 584 C CA . LEU A 1 77 ? -4.889 -3.947 -0.995 1.00 94.19 77 LEU A CA 1
ATOM 585 C C . LEU A 1 77 ? -3.386 -3.631 -1.055 1.00 94.19 77 LEU A C 1
ATOM 587 O O . LEU A 1 77 ? -2.717 -4.018 -2.012 1.00 94.19 77 LEU A O 1
ATOM 591 N N . TYR A 1 78 ? -2.828 -2.947 -0.049 1.00 92.81 78 TYR A N 1
ATOM 592 C CA . TYR A 1 78 ? -1.379 -2.721 0.018 1.00 92.81 78 TYR A CA 1
ATOM 593 C C . TYR A 1 78 ? -0.601 -4.004 0.328 1.00 92.81 78 TYR A C 1
ATOM 595 O O . TYR A 1 78 ? 0.495 -4.165 -0.200 1.00 92.81 78 TYR A O 1
ATOM 603 N N . ASN A 1 79 ? -1.149 -4.923 1.131 1.00 93.25 79 ASN A N 1
ATOM 604 C CA . ASN A 1 79 ? -0.541 -6.241 1.343 1.00 93.25 79 ASN A CA 1
ATOM 605 C C . ASN A 1 79 ? -0.479 -7.032 0.033 1.00 93.25 79 ASN A C 1
ATOM 607 O O . ASN A 1 79 ? 0.594 -7.502 -0.333 1.00 93.25 79 ASN A O 1
ATOM 611 N N . GLU A 1 80 ? -1.581 -7.087 -0.718 1.00 92.94 80 GLU A N 1
ATOM 612 C CA . GLU A 1 80 ? -1.602 -7.734 -2.035 1.00 92.94 80 GLU A CA 1
ATOM 613 C C . GLU A 1 80 ? -0.610 -7.069 -3.007 1.00 92.94 80 GLU A C 1
ATOM 615 O O . GLU A 1 80 ? 0.043 -7.743 -3.804 1.00 92.94 80 GLU A O 1
ATOM 620 N N . ALA A 1 81 ? -0.455 -5.739 -2.940 1.00 90.06 81 ALA A N 1
ATOM 621 C CA . ALA A 1 81 ? 0.522 -5.017 -3.756 1.00 90.06 81 ALA A CA 1
ATOM 622 C C . ALA A 1 81 ? 1.971 -5.398 -3.409 1.00 90.06 81 ALA A C 1
ATOM 624 O O . ALA A 1 81 ? 2.798 -5.511 -4.309 1.00 90.06 81 ALA A O 1
ATOM 625 N N . ILE A 1 82 ? 2.273 -5.607 -2.124 1.00 90.06 82 ILE A N 1
ATOM 626 C CA . ILE A 1 82 ? 3.589 -6.053 -1.642 1.00 90.06 82 ILE A CA 1
ATOM 627 C C . ILE A 1 82 ? 3.890 -7.470 -2.134 1.00 90.06 82 ILE A C 1
ATOM 629 O O . ILE A 1 82 ? 4.993 -7.716 -2.609 1.00 90.06 82 ILE A O 1
ATOM 633 N N . GLU A 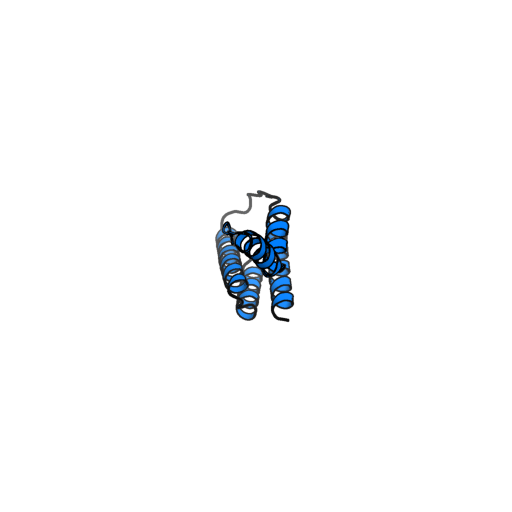1 83 ? 2.915 -8.377 -2.070 1.00 89.38 83 GLU A N 1
ATOM 634 C CA . GLU A 1 83 ? 3.068 -9.760 -2.541 1.00 89.38 83 GLU A CA 1
ATOM 635 C C . GLU A 1 83 ? 3.218 -9.849 -4.065 1.00 89.38 83 GLU A C 1
ATOM 637 O O . GLU A 1 83 ? 3.969 -10.679 -4.575 1.00 89.38 83 GLU A O 1
ATOM 642 N N . ALA A 1 84 ? 2.522 -8.981 -4.804 1.00 87.00 84 ALA A N 1
ATOM 643 C CA . ALA A 1 84 ? 2.630 -8.902 -6.256 1.00 87.00 84 ALA A CA 1
ATOM 644 C C . ALA A 1 84 ? 3.914 -8.199 -6.730 1.00 87.00 84 ALA A C 1
ATOM 646 O O . ALA A 1 84 ? 4.294 -8.348 -7.892 1.00 87.00 84 ALA A O 1
ATOM 647 N N . CYS A 1 85 ? 4.571 -7.413 -5.873 1.00 83.25 85 CYS A N 1
ATOM 648 C CA . CYS A 1 85 ? 5.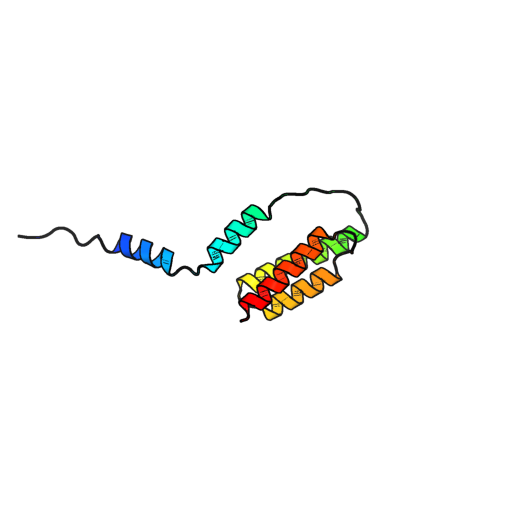759 -6.663 -6.251 1.00 83.25 85 CYS A CA 1
ATOM 649 C C . CYS A 1 85 ? 7.006 -7.558 -6.237 1.00 83.25 85 CYS A C 1
ATOM 651 O O . CYS A 1 85 ? 7.289 -8.206 -5.228 1.00 83.25 85 CYS A O 1
ATOM 653 N N . PRO A 1 86 ? 7.809 -7.569 -7.314 1.00 82.19 86 PRO A N 1
ATOM 654 C CA . PRO A 1 86 ? 9.078 -8.278 -7.298 1.00 82.19 86 PRO A CA 1
ATOM 655 C C . PRO A 1 86 ? 10.059 -7.633 -6.296 1.00 82.19 86 PRO A C 1
ATOM 657 O O . PRO A 1 86 ? 10.070 -6.406 -6.146 1.00 82.19 86 PRO A O 1
ATOM 660 N N . PRO A 1 87 ? 10.936 -8.429 -5.652 1.00 78.19 87 PRO A N 1
ATOM 661 C CA . PRO A 1 87 ? 11.940 -7.930 -4.704 1.00 78.19 87 PRO A CA 1
ATOM 662 C C . PRO A 1 87 ? 13.014 -7.051 -5.362 1.00 78.19 87 PRO A C 1
ATOM 664 O O . PRO A 1 87 ? 13.722 -6.323 -4.676 1.00 78.19 87 PRO A O 1
ATOM 667 N N . ASP A 1 88 ? 13.096 -7.085 -6.692 1.00 80.38 88 ASP A N 1
ATOM 668 C CA . ASP A 1 88 ? 13.999 -6.285 -7.523 1.00 80.38 88 ASP A CA 1
ATOM 669 C C . ASP A 1 88 ? 13.680 -4.774 -7.484 1.00 80.38 88 ASP A C 1
ATOM 671 O O . ASP A 1 88 ? 14.450 -3.947 -7.962 1.00 80.38 88 ASP A O 1
ATOM 675 N N . ARG A 1 89 ? 12.539 -4.387 -6.888 1.00 73.50 89 ARG A N 1
ATOM 676 C CA . ARG A 1 89 ? 12.086 -2.992 -6.775 1.00 73.50 89 ARG A CA 1
ATOM 677 C C . ARG A 1 89 ? 11.836 -2.595 -5.316 1.00 73.50 89 ARG A C 1
ATOM 679 O O . ARG A 1 89 ? 10.690 -2.398 -4.902 1.00 73.50 89 ARG A O 1
ATOM 686 N N . PRO A 1 90 ? 12.903 -2.421 -4.515 1.00 79.50 90 PRO A N 1
ATOM 687 C CA . PRO A 1 90 ? 12.782 -2.075 -3.099 1.00 79.50 90 PRO A CA 1
ATOM 688 C C . PRO A 1 90 ? 12.119 -0.710 -2.866 1.00 79.50 90 PRO A C 1
ATOM 690 O O . PRO A 1 90 ? 11.491 -0.503 -1.831 1.00 79.50 90 PRO A O 1
ATOM 693 N N . VAL A 1 91 ? 12.216 0.213 -3.830 1.00 81.38 91 VAL A N 1
ATOM 694 C CA . VAL A 1 91 ? 11.622 1.558 -3.746 1.00 81.38 91 VAL A CA 1
ATOM 695 C C . VAL A 1 91 ? 10.088 1.501 -3.729 1.00 81.38 91 VAL A C 1
ATOM 697 O O . VAL A 1 91 ? 9.440 2.164 -2.912 1.00 81.38 91 VAL A O 1
ATOM 700 N N . ASP A 1 92 ? 9.494 0.670 -4.588 1.00 82.75 92 ASP A N 1
ATOM 701 C CA . ASP A 1 92 ? 8.038 0.507 -4.651 1.00 82.75 92 ASP A CA 1
ATOM 702 C C . ASP A 1 92 ? 7.509 -0.244 -3.430 1.00 82.75 92 ASP A C 1
ATOM 704 O O . ASP A 1 92 ? 6.538 0.192 -2.807 1.00 82.75 92 ASP A O 1
ATOM 708 N N . LEU A 1 93 ? 8.211 -1.305 -3.016 1.00 86.00 93 LEU A N 1
ATOM 709 C CA . LEU A 1 93 ? 7.922 -2.023 -1.774 1.00 86.00 93 LEU A CA 1
ATOM 710 C C . LEU A 1 93 ? 7.929 -1.084 -0.563 1.00 86.00 93 LEU A C 1
ATOM 712 O O . LEU A 1 93 ? 6.969 -1.077 0.209 1.00 86.00 93 LEU A O 1
ATOM 716 N N . ALA A 1 94 ? 8.965 -0.252 -0.413 1.00 86.38 94 ALA A N 1
ATOM 717 C CA . ALA A 1 94 ? 9.052 0.725 0.672 1.00 86.38 94 ALA A CA 1
ATOM 718 C C . ALA A 1 94 ? 7.843 1.675 0.683 1.00 86.38 94 ALA A C 1
ATOM 720 O O . ALA A 1 94 ? 7.261 1.931 1.739 1.00 86.38 94 ALA A O 1
ATOM 721 N N . THR A 1 95 ? 7.411 2.130 -0.497 1.00 86.56 95 THR A N 1
ATOM 722 C CA . THR A 1 95 ? 6.219 2.976 -0.647 1.00 86.56 95 THR A CA 1
ATOM 723 C C . THR A 1 95 ? 4.948 2.261 -0.179 1.00 86.56 95 THR A C 1
ATOM 725 O O . THR A 1 95 ? 4.128 2.855 0.522 1.00 86.56 95 THR A O 1
ATOM 728 N N . PHE A 1 96 ? 4.760 0.986 -0.532 1.00 88.88 96 PHE A N 1
ATOM 729 C CA . PHE A 1 96 ? 3.585 0.219 -0.102 1.00 88.88 96 PHE A CA 1
ATOM 730 C C . PHE A 1 96 ? 3.566 -0.000 1.409 1.00 88.88 96 PHE A C 1
ATOM 732 O O . PHE A 1 96 ? 2.525 0.197 2.038 1.00 88.88 96 PHE A O 1
ATOM 739 N N . TYR A 1 97 ? 4.715 -0.322 2.008 1.00 90.75 97 TYR A N 1
ATOM 740 C CA . TYR A 1 97 ? 4.835 -0.438 3.459 1.00 90.75 97 TYR A CA 1
ATOM 741 C C . TYR A 1 97 ? 4.503 0.875 4.165 1.00 90.75 97 TYR A C 1
ATOM 743 O O . TYR A 1 97 ? 3.734 0.867 5.124 1.00 90.75 97 TYR A O 1
ATOM 751 N N . GLN A 1 98 ? 5.018 2.003 3.669 1.00 90.88 98 GLN A N 1
ATOM 752 C CA . GLN A 1 98 ? 4.725 3.317 4.236 1.00 90.88 98 GLN A CA 1
ATOM 753 C C . GLN A 1 98 ? 3.227 3.648 4.165 1.00 90.88 98 GLN A C 1
ATOM 75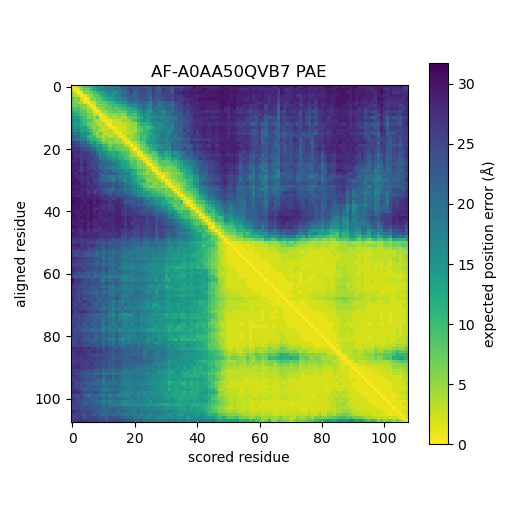5 O O . GLN A 1 98 ? 2.646 4.080 5.160 1.00 90.88 98 GLN A O 1
ATOM 760 N N . ASN A 1 99 ? 2.582 3.405 3.020 1.00 88.69 99 ASN A N 1
ATOM 761 C CA . ASN A 1 99 ? 1.147 3.649 2.862 1.00 88.69 99 ASN A CA 1
ATOM 762 C C . ASN A 1 99 ? 0.305 2.745 3.771 1.00 88.69 99 ASN A C 1
ATOM 764 O O . ASN A 1 99 ? -0.685 3.198 4.344 1.00 88.69 99 ASN A O 1
ATOM 768 N N . ARG A 1 100 ? 0.712 1.484 3.953 1.00 92.19 100 ARG A N 1
ATOM 769 C CA . ARG A 1 100 ? 0.066 0.560 4.892 1.00 92.19 100 ARG A CA 1
ATOM 770 C C . ARG A 1 100 ? 0.186 1.053 6.335 1.00 92.19 100 ARG A C 1
ATOM 772 O O . ARG A 1 100 ? -0.808 1.053 7.052 1.00 92.19 100 ARG A O 1
ATOM 779 N N . SER A 1 101 ? 1.366 1.516 6.747 1.00 92.56 101 SER A N 1
ATOM 780 C CA . SER A 1 101 ? 1.574 2.116 8.072 1.00 92.56 101 SER A CA 1
ATOM 781 C C . SER A 1 101 ? 0.682 3.335 8.290 1.00 92.56 101 SER A C 1
ATOM 783 O O . SER A 1 101 ? 0.051 3.446 9.337 1.00 92.56 101 SER A O 1
ATOM 785 N N . ALA A 1 102 ? 0.548 4.198 7.279 1.00 87.81 102 ALA A N 1
ATOM 786 C CA . ALA A 1 102 ? -0.370 5.331 7.345 1.00 87.81 102 ALA A CA 1
ATOM 787 C C . ALA A 1 102 ? -1.830 4.882 7.527 1.00 87.81 102 ALA A C 1
ATOM 789 O O . ALA A 1 102 ? -2.569 5.516 8.268 1.00 87.81 102 ALA A O 1
ATOM 790 N N . CYS A 1 103 ? -2.256 3.775 6.908 1.00 89.38 103 CYS A N 1
ATOM 791 C CA . CYS A 1 103 ? -3.602 3.231 7.132 1.00 89.38 103 CYS A CA 1
ATOM 792 C C . CYS A 1 103 ? -3.823 2.786 8.574 1.00 89.38 103 CYS A C 1
ATOM 794 O O . CYS A 1 103 ? -4.906 3.003 9.102 1.00 89.38 103 CYS A O 1
ATOM 796 N N . TYR A 1 104 ? -2.820 2.163 9.198 1.00 89.50 104 TYR A N 1
ATOM 797 C CA . TYR A 1 104 ? -2.913 1.783 10.604 1.00 89.50 104 TYR A CA 1
ATOM 798 C C . TYR A 1 104 ? -3.049 3.011 11.501 1.00 89.50 104 TYR A C 1
ATOM 800 O O . TYR A 1 104 ? -3.939 3.017 12.339 1.00 89.50 104 TYR A O 1
ATOM 808 N N . GLU A 1 105 ? -2.265 4.063 11.250 1.00 89.94 105 GLU A N 1
ATOM 809 C CA . GLU A 1 105 ? -2.359 5.330 11.990 1.00 89.94 105 GLU A CA 1
ATOM 810 C C . GLU A 1 105 ? -3.724 6.015 11.813 1.00 89.94 105 GLU A C 1
ATOM 812 O O . GLU A 1 105 ? -4.233 6.613 12.749 1.00 89.94 105 GLU A O 1
ATOM 817 N N . LYS A 1 106 ? -4.337 5.937 10.623 1.00 86.31 106 LYS A N 1
ATOM 818 C CA . LYS A 1 106 ? -5.663 6.535 10.364 1.00 86.31 106 LYS A CA 1
ATOM 819 C C . LYS A 1 106 ? -6.845 5.726 10.870 1.00 86.31 106 LYS A C 1
ATOM 821 O O . LYS A 1 106 ? -7.952 6.253 10.940 1.00 86.31 106 LYS A O 1
ATOM 826 N N . ARG A 1 107 ? -6.630 4.443 11.144 1.00 84.56 107 ARG A N 1
ATOM 827 C CA . ARG A 1 107 ? -7.659 3.555 11.683 1.00 84.56 107 ARG A CA 1
ATOM 828 C C . ARG A 1 107 ? -7.845 3.742 13.193 1.00 84.56 107 ARG A C 1
ATOM 830 O O . ARG A 1 107 ? -8.874 3.311 13.706 1.00 84.56 107 ARG A O 1
ATOM 837 N N . GLU A 1 108 ? -6.860 4.326 13.875 1.00 69.56 108 GLU A N 1
ATOM 838 C CA . GLU A 1 108 ? -6.910 4.700 15.298 1.00 69.56 108 GLU A CA 1
ATOM 839 C C . GLU A 1 108 ? -7.631 6.038 15.515 1.00 69.56 108 GLU A C 1
ATOM 841 O O . GLU A 1 108 ? -8.383 6.123 16.514 1.00 69.56 108 GLU A O 1
#

Organism: NCBI:txid2839375

Foldseek 3Di:
DDDDDPDPVVVVVVVVVVVPPDPVVVVVVVVVVVVPPDDDDDDDDDPQVVLQVQLVVLQVVLVVCVVVLVLVSSLVSLVSSLVSHDPVCVPSNVVSVVSNVVSVVSVD

InterPro domains:
  IPR011990 Tetratricopeptide-like helical domain superfamily [G3DSA:1.25.40.10] (19-108)
  IPR011990 Tetratricopeptide-like helical domain superfamily [SSF48452] (54-106)
  IPR019734 Tetratricopeptide repeat [PS50005] (55-88)

Mean predicted aligned error: 14.9 Å

Sequence (108 aa):
HLLGAPLAIGLGYLYLRNRFEDPEKKKVAELKAKTTISLDNEDSAKASESAIDRAMKLKGAGNRAFHAGEYDKAISLYNEAIEACPPDRPVDLATFYQNRSACYEKRE

pLDDT: mean 71.51, std 18.57, range [41.09, 95.19]